Protein AF-A0A9D8MU40-F1 (afdb_monomer)

Structure (mmCIF, N/CA/C/O backbone):
data_AF-A0A9D8MU40-F1
#
_entry.id   AF-A0A9D8MU40-F1
#
loop_
_atom_site.group_PDB
_atom_site.id
_atom_site.type_symbol
_atom_site.label_atom_id
_atom_site.label_alt_id
_atom_site.label_comp_id
_atom_site.label_asym_id
_atom_site.label_entity_id
_atom_site.label_seq_id
_atom_site.pdbx_PDB_ins_code
_atom_site.Cartn_x
_atom_site.Cartn_y
_atom_site.Cartn_z
_atom_site.occupancy
_atom_site.B_iso_or_equiv
_atom_site.auth_seq_id
_atom_site.auth_comp_id
_atom_site.auth_asym_id
_atom_site.auth_atom_id
_atom_site.pdbx_PDB_model_num
ATOM 1 N N . MET A 1 1 ? 32.581 -1.972 -41.036 1.00 61.81 1 MET A N 1
ATOM 2 C CA . MET A 1 1 ? 31.828 -2.855 -40.117 1.00 61.81 1 MET A CA 1
ATOM 3 C C . MET A 1 1 ? 31.247 -4.004 -40.922 1.00 61.81 1 MET A C 1
ATOM 5 O O . MET A 1 1 ? 30.691 -3.738 -41.986 1.00 61.81 1 MET A O 1
ATOM 9 N N . ARG A 1 2 ? 31.433 -5.258 -40.494 1.00 82.25 2 ARG A N 1
ATOM 10 C CA . ARG A 1 2 ? 30.941 -6.423 -41.247 1.00 82.25 2 ARG A CA 1
ATOM 11 C C . ARG A 1 2 ? 29.418 -6.540 -41.102 1.00 82.25 2 ARG A C 1
ATOM 13 O O . ARG A 1 2 ? 28.824 -5.991 -40.175 1.00 82.25 2 ARG A O 1
ATOM 20 N N . ARG A 1 3 ? 28.762 -7.217 -42.053 1.00 74.69 3 ARG A N 1
ATOM 21 C CA . ARG A 1 3 ? 27.294 -7.396 -42.045 1.00 74.69 3 ARG A CA 1
ATOM 22 C C . ARG A 1 3 ? 26.814 -8.146 -40.797 1.00 74.69 3 ARG A C 1
ATOM 24 O O . ARG A 1 3 ? 25.729 -7.843 -40.306 1.00 74.69 3 ARG A O 1
ATOM 31 N N . ASP A 1 4 ? 27.625 -9.061 -40.281 1.00 78.75 4 ASP A N 1
ATOM 32 C CA . ASP A 1 4 ? 27.301 -9.854 -39.094 1.00 78.75 4 ASP A CA 1
ATOM 33 C C . ASP A 1 4 ? 27.403 -9.021 -37.808 1.00 78.75 4 ASP A C 1
ATOM 35 O O . ASP A 1 4 ? 26.445 -9.007 -37.035 1.00 78.75 4 ASP A O 1
ATOM 39 N N . ASP A 1 5 ? 28.425 -8.163 -37.680 1.00 86.00 5 ASP A N 1
ATOM 40 C CA . ASP A 1 5 ? 28.539 -7.179 -36.588 1.00 86.00 5 ASP A CA 1
ATOM 41 C C . ASP A 1 5 ? 27.276 -6.287 -36.486 1.00 86.00 5 ASP A C 1
ATOM 43 O O . ASP A 1 5 ? 26.797 -5.957 -35.398 1.00 86.00 5 ASP A O 1
ATOM 47 N N . LYS A 1 6 ? 26.685 -5.913 -37.635 1.00 91.12 6 LYS A N 1
ATOM 48 C CA . LYS A 1 6 ? 25.453 -5.101 -37.693 1.00 91.12 6 LYS A CA 1
ATOM 49 C C . LYS A 1 6 ? 24.221 -5.875 -37.227 1.00 91.12 6 LYS A C 1
ATOM 51 O O . LYS A 1 6 ? 23.345 -5.299 -36.581 1.00 91.12 6 LYS A O 1
ATOM 56 N N . LYS A 1 7 ? 24.130 -7.169 -37.542 1.00 93.12 7 LYS A N 1
ATOM 57 C CA . LYS A 1 7 ? 23.020 -8.021 -37.091 1.00 93.12 7 LYS A CA 1
ATOM 58 C C . LYS A 1 7 ? 23.075 -8.234 -35.583 1.00 93.12 7 LYS A C 1
ATOM 60 O O . LYS A 1 7 ? 22.051 -8.075 -34.920 1.00 93.12 7 LYS A O 1
ATOM 65 N N . GLU A 1 8 ? 24.253 -8.523 -35.042 1.00 95.81 8 GLU A N 1
ATOM 66 C CA . GLU A 1 8 ? 24.455 -8.685 -33.600 1.00 95.81 8 GLU A CA 1
ATOM 67 C C . GLU A 1 8 ? 24.127 -7.398 -32.841 1.00 95.81 8 GLU A C 1
ATOM 69 O O . GLU A 1 8 ? 23.409 -7.429 -31.839 1.00 95.81 8 GLU A O 1
ATOM 74 N N . GLN A 1 9 ? 24.566 -6.245 -33.356 1.00 95.75 9 GLN A N 1
ATOM 75 C CA . GLN A 1 9 ? 24.224 -4.943 -32.786 1.00 95.75 9 GLN A CA 1
ATOM 76 C C . GLN A 1 9 ? 22.703 -4.732 -32.720 1.00 95.75 9 GLN A C 1
ATOM 78 O O . GLN A 1 9 ? 22.182 -4.367 -31.665 1.00 95.75 9 GLN A O 1
ATOM 83 N N . LEU A 1 10 ? 21.976 -5.004 -33.809 1.00 97.50 10 LEU A N 1
ATOM 84 C CA . LEU A 1 10 ? 20.518 -4.855 -33.852 1.00 97.50 10 LEU A CA 1
ATOM 85 C C . LEU A 1 10 ? 19.799 -5.811 -32.892 1.00 97.50 10 LEU A C 1
ATOM 87 O O . LEU A 1 10 ? 18.838 -5.412 -32.233 1.00 97.50 10 LEU A O 1
ATOM 91 N N . GLN A 1 11 ? 20.253 -7.062 -32.785 1.00 97.81 11 GLN A N 1
ATOM 92 C CA . GLN A 1 11 ? 19.685 -8.023 -31.835 1.00 97.81 11 GLN A CA 1
ATOM 93 C C . GLN A 1 11 ? 19.878 -7.561 -30.391 1.00 97.81 11 GLN A C 1
ATOM 95 O O . GLN A 1 11 ? 18.945 -7.628 -29.586 1.00 97.81 11 GLN A O 1
ATOM 100 N N . ARG A 1 12 ? 21.068 -7.044 -30.078 1.00 98.19 12 ARG A N 1
ATOM 101 C CA . ARG A 1 12 ? 21.405 -6.550 -28.746 1.00 98.19 12 ARG A CA 1
ATOM 102 C C . ARG A 1 12 ? 20.566 -5.324 -28.376 1.00 98.19 12 ARG A C 1
ATOM 104 O O . ARG A 1 12 ? 19.992 -5.311 -27.291 1.00 98.19 12 ARG A O 1
ATOM 111 N N . ILE A 1 13 ? 20.405 -4.365 -29.294 1.00 98.44 13 ILE A N 1
ATOM 112 C CA . ILE A 1 13 ? 19.538 -3.188 -29.099 1.00 98.44 13 ILE A CA 1
ATOM 113 C C . ILE A 1 13 ? 18.088 -3.620 -28.864 1.00 98.44 13 ILE A C 1
ATOM 115 O O . ILE A 1 13 ? 17.499 -3.244 -27.859 1.00 98.44 13 ILE A O 1
ATOM 119 N N . ARG A 1 14 ? 17.529 -4.492 -29.715 1.00 98.44 14 ARG A N 1
ATOM 120 C CA . ARG A 1 14 ? 16.152 -4.995 -29.545 1.00 98.44 14 ARG A CA 1
ATOM 121 C C . ARG A 1 14 ? 15.943 -5.710 -28.213 1.00 98.44 14 ARG A C 1
ATOM 123 O O . ARG A 1 14 ? 14.857 -5.646 -27.647 1.00 98.44 14 ARG A O 1
ATOM 130 N N . LYS A 1 15 ? 16.952 -6.443 -27.733 1.00 98.62 15 LYS A N 1
ATOM 131 C CA . LYS A 1 15 ? 16.894 -7.093 -26.420 1.00 98.62 15 LYS A CA 1
ATOM 132 C C . LYS A 1 15 ? 16.844 -6.052 -25.303 1.00 98.62 15 LYS A C 1
ATOM 134 O O . LYS A 1 15 ? 16.014 -6.190 -24.412 1.00 98.62 15 LYS A O 1
ATOM 139 N N . MET A 1 16 ? 17.699 -5.033 -25.364 1.00 98.62 16 MET A N 1
ATOM 140 C CA . MET A 1 16 ? 17.722 -3.964 -24.365 1.00 98.62 16 MET A CA 1
ATOM 141 C C . MET A 1 16 ? 16.439 -3.132 -24.374 1.00 98.62 16 MET A C 1
ATOM 143 O O . MET A 1 16 ? 15.920 -2.860 -23.300 1.00 98.62 16 MET A O 1
ATOM 147 N N . GLU A 1 17 ? 15.867 -2.839 -25.543 1.00 98.62 17 GLU A N 1
ATOM 148 C CA . GLU A 1 17 ? 14.598 -2.106 -25.646 1.00 98.62 17 GLU A CA 1
ATOM 149 C C . GLU A 1 17 ? 13.465 -2.831 -24.910 1.00 98.62 17 GLU A C 1
ATOM 151 O O . GLU A 1 17 ? 12.789 -2.256 -24.064 1.00 98.62 17 GLU A O 1
ATOM 156 N N . ARG A 1 18 ? 13.339 -4.152 -25.106 1.00 98.69 18 ARG A N 1
ATOM 157 C CA . ARG A 1 18 ? 12.347 -4.954 -24.368 1.00 98.69 18 ARG A CA 1
ATOM 158 C C . ARG A 1 18 ? 12.572 -4.941 -22.856 1.00 98.69 18 ARG A C 1
ATOM 160 O O . ARG A 1 18 ? 11.615 -5.064 -22.093 1.00 98.69 18 ARG A O 1
ATOM 167 N N . HIS A 1 19 ? 13.823 -4.862 -22.401 1.00 98.69 19 HIS A N 1
ATOM 168 C CA . HIS A 1 19 ? 14.110 -4.709 -20.974 1.00 98.69 19 HIS A CA 1
ATOM 169 C C . HIS A 1 19 ? 13.702 -3.318 -20.484 1.00 98.69 19 HIS A C 1
ATOM 171 O O . HIS A 1 19 ? 13.044 -3.218 -19.450 1.00 98.69 19 HIS A O 1
ATOM 177 N N . PHE A 1 20 ? 14.037 -2.277 -21.246 1.00 98.62 20 PHE A N 1
ATOM 178 C CA . PHE A 1 20 ? 13.701 -0.895 -20.937 1.00 98.62 20 PHE A CA 1
ATOM 179 C C . PHE A 1 20 ? 12.189 -0.692 -20.815 1.00 98.62 20 PHE A C 1
ATOM 181 O O . PHE A 1 20 ? 11.729 -0.228 -19.777 1.00 98.62 20 PHE A O 1
ATOM 188 N N . GLU A 1 21 ? 11.400 -1.125 -21.799 1.00 98.75 21 GLU A N 1
ATOM 189 C CA . GLU A 1 21 ? 9.936 -1.002 -21.769 1.00 98.75 21 GLU A CA 1
ATOM 190 C C . GLU A 1 21 ? 9.325 -1.679 -20.533 1.00 98.75 21 GLU A C 1
ATOM 192 O O . GLU A 1 21 ? 8.485 -1.100 -19.838 1.00 98.75 21 GLU A O 1
ATOM 197 N N . ARG A 1 22 ? 9.781 -2.897 -20.211 1.00 98.69 22 ARG A N 1
ATOM 198 C CA . ARG A 1 22 ? 9.292 -3.649 -19.045 1.00 98.69 22 ARG A CA 1
ATOM 199 C C . ARG A 1 22 ? 9.611 -2.946 -17.730 1.00 98.69 22 ARG A C 1
ATOM 201 O O . ARG A 1 22 ? 8.741 -2.8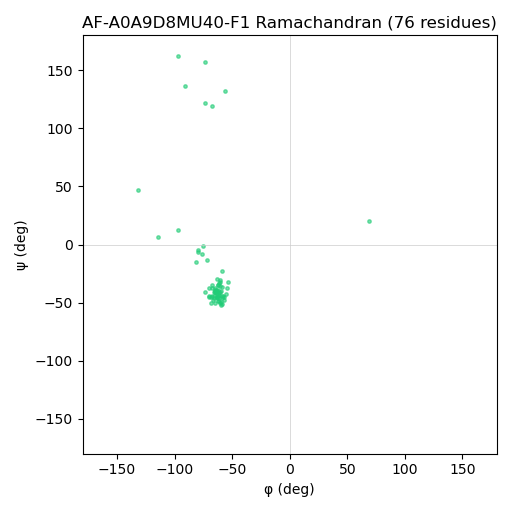77 -16.861 1.00 98.69 22 ARG A O 1
ATOM 208 N N . VAL A 1 23 ? 10.839 -2.453 -17.580 1.00 98.75 23 VAL A N 1
ATOM 209 C CA . VAL A 1 23 ? 11.277 -1.736 -16.375 1.00 98.75 23 VAL A CA 1
ATOM 210 C C . VAL A 1 23 ? 10.529 -0.413 -16.248 1.00 98.75 23 VAL A C 1
ATOM 212 O O . VAL A 1 23 ? 9.952 -0.147 -15.198 1.00 98.75 23 VAL A O 1
ATOM 215 N N . SER A 1 24 ? 10.444 0.368 -17.325 1.00 98.62 24 SER A N 1
ATOM 216 C CA . SER A 1 24 ? 9.730 1.647 -17.356 1.00 98.62 24 SER A CA 1
ATOM 217 C C . SER A 1 24 ? 8.257 1.491 -16.972 1.00 98.62 24 SER A C 1
ATOM 219 O O . SER A 1 24 ? 7.751 2.237 -16.133 1.00 98.62 24 SER A O 1
ATOM 221 N N . ALA A 1 25 ? 7.571 0.472 -17.500 1.00 98.62 25 ALA A N 1
ATOM 222 C CA . ALA A 1 25 ? 6.185 0.192 -17.131 1.00 98.62 25 ALA A CA 1
ATOM 223 C C . ALA A 1 25 ? 6.035 -0.208 -15.652 1.00 98.62 25 ALA A C 1
ATOM 225 O O . ALA A 1 25 ? 5.069 0.190 -15.000 1.00 98.62 25 ALA A O 1
ATOM 226 N N . ALA A 1 26 ? 6.972 -0.990 -15.106 1.00 98.75 26 ALA A N 1
ATOM 227 C CA . ALA A 1 26 ? 6.951 -1.376 -13.696 1.00 98.75 26 ALA A CA 1
ATOM 228 C C . ALA A 1 26 ? 7.197 -0.178 -12.767 1.00 98.75 26 ALA A C 1
ATOM 230 O O . ALA A 1 26 ? 6.457 -0.003 -11.801 1.00 98.75 26 ALA A O 1
ATOM 231 N N . LEU A 1 27 ? 8.175 0.673 -13.091 1.00 98.69 27 LEU A N 1
ATOM 232 C CA . LEU A 1 27 ? 8.487 1.875 -12.317 1.00 98.69 27 LEU A CA 1
ATOM 233 C C . LEU A 1 27 ? 7.336 2.880 -12.331 1.00 98.69 27 LEU A C 1
ATOM 235 O O . LEU A 1 27 ? 7.007 3.433 -11.285 1.00 98.69 27 LEU A O 1
ATOM 239 N N . LYS A 1 28 ? 6.671 3.064 -13.479 1.00 98.56 28 L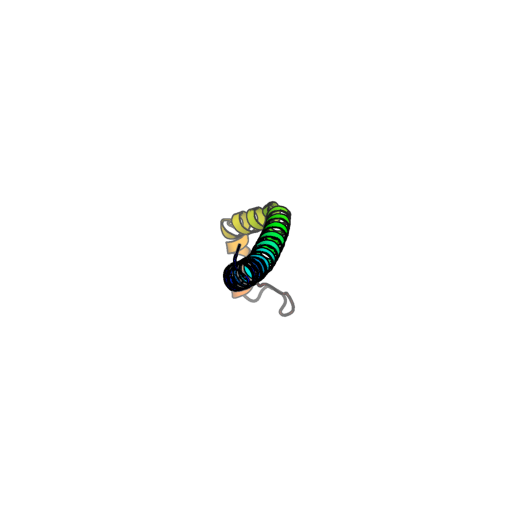YS A N 1
ATOM 240 C CA . LYS A 1 28 ? 5.483 3.920 -13.567 1.00 98.56 28 LYS A CA 1
ATOM 241 C C . LYS A 1 28 ? 4.370 3.431 -12.637 1.00 98.56 28 LYS A C 1
ATOM 243 O O . LYS A 1 28 ? 3.873 4.208 -11.828 1.00 98.56 28 LYS A O 1
ATOM 248 N N . ARG A 1 29 ? 4.037 2.136 -12.688 1.00 98.62 29 ARG A N 1
ATOM 249 C CA . ARG A 1 29 ? 3.022 1.545 -11.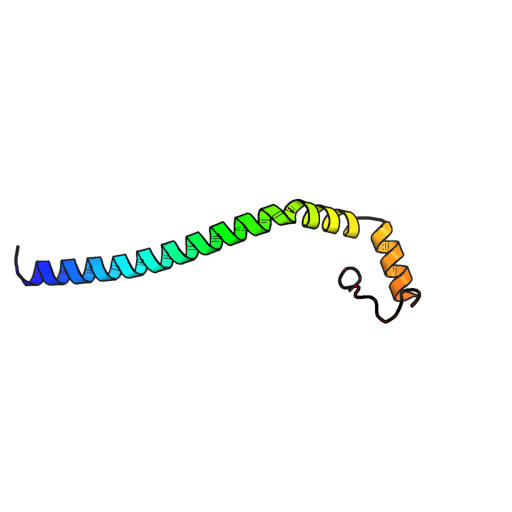798 1.00 98.62 29 ARG A CA 1
ATOM 250 C C . ARG A 1 29 ? 3.393 1.680 -10.323 1.00 98.62 29 ARG A C 1
ATOM 252 O O . ARG A 1 29 ? 2.526 1.977 -9.510 1.00 98.62 29 ARG A O 1
ATOM 259 N N . LEU A 1 30 ? 4.665 1.478 -9.977 1.00 98.62 30 LEU A N 1
ATOM 260 C CA . LEU A 1 30 ? 5.141 1.658 -8.606 1.00 98.62 30 LEU A CA 1
ATOM 261 C C . LEU A 1 30 ? 4.991 3.113 -8.153 1.00 98.62 30 LEU A C 1
ATOM 263 O O . LEU A 1 30 ? 4.497 3.360 -7.059 1.00 98.62 30 LEU A O 1
ATOM 267 N N . SER A 1 31 ? 5.372 4.073 -8.996 1.00 98.50 31 SER A N 1
ATOM 268 C CA . SER A 1 31 ? 5.238 5.495 -8.681 1.00 98.50 31 SER A CA 1
ATOM 269 C C . SER A 1 31 ? 3.778 5.902 -8.473 1.00 98.50 31 SER A C 1
ATOM 271 O O . SER A 1 31 ? 3.485 6.636 -7.535 1.00 98.50 31 SER A O 1
ATOM 273 N N . GLU A 1 32 ? 2.861 5.411 -9.309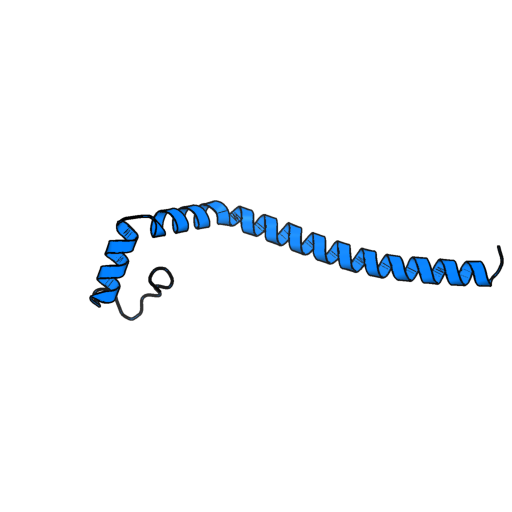 1.00 98.50 32 GLU A N 1
ATOM 274 C CA . GLU A 1 32 ? 1.420 5.644 -9.155 1.00 98.50 32 GLU A CA 1
ATOM 275 C C . GLU A 1 32 ? 0.870 4.999 -7.872 1.00 98.50 32 GLU A C 1
ATOM 277 O O . GLU A 1 32 ? 0.061 5.603 -7.171 1.00 98.50 32 GLU A O 1
ATOM 282 N N . ALA A 1 33 ? 1.327 3.791 -7.529 1.00 98.50 33 ALA A N 1
ATOM 283 C CA . ALA A 1 33 ? 0.939 3.120 -6.290 1.00 98.50 33 ALA A CA 1
ATOM 284 C C . ALA A 1 33 ? 1.448 3.863 -5.046 1.00 98.50 33 ALA A C 1
ATOM 286 O O . ALA A 1 33 ? 0.702 4.017 -4.084 1.00 98.50 33 ALA A O 1
ATOM 287 N N . LEU A 1 34 ? 2.685 4.370 -5.075 1.00 98.50 34 LEU A N 1
ATOM 288 C CA . LEU A 1 34 ? 3.249 5.175 -3.988 1.00 98.50 34 LEU A CA 1
ATOM 289 C C . LEU A 1 34 ? 2.508 6.503 -3.810 1.00 98.50 34 LEU A C 1
ATOM 291 O O . LEU A 1 34 ? 2.301 6.927 -2.676 1.00 98.50 34 LEU A O 1
ATOM 295 N N . ALA A 1 35 ? 2.076 7.140 -4.902 1.00 98.38 35 ALA A N 1
ATOM 296 C CA . ALA A 1 35 ? 1.254 8.345 -4.825 1.00 98.38 35 ALA A CA 1
ATOM 297 C C . ALA A 1 35 ? -0.079 8.065 -4.112 1.00 98.38 35 ALA A C 1
ATOM 299 O O . ALA A 1 35 ? -0.401 8.743 -3.142 1.00 98.38 35 ALA A O 1
ATOM 300 N N . LYS A 1 36 ? -0.786 6.997 -4.500 1.00 98.06 36 LYS A N 1
ATOM 301 C CA . LYS A 1 36 ? -2.028 6.569 -3.830 1.00 98.06 36 LYS A CA 1
ATOM 302 C C . LYS A 1 36 ? -1.810 6.171 -2.372 1.00 98.06 36 LYS A C 1
ATOM 304 O O . LYS A 1 36 ? -2.623 6.486 -1.516 1.00 98.06 36 LYS A O 1
ATOM 309 N N . TYR A 1 37 ? -0.700 5.498 -2.071 1.00 97.94 37 TYR A N 1
ATOM 310 C CA . TYR A 1 37 ? -0.335 5.161 -0.695 1.00 97.94 37 TYR A CA 1
ATOM 311 C C . TYR A 1 37 ? -0.112 6.416 0.160 1.00 97.94 37 TYR A C 1
ATOM 313 O O . TYR A 1 37 ? -0.456 6.432 1.341 1.00 97.94 37 TYR A O 1
ATOM 321 N N . LYS A 1 38 ? 0.436 7.482 -0.439 1.00 97.94 38 LYS A N 1
ATOM 322 C CA . LYS A 1 38 ? 0.608 8.774 0.226 1.00 97.94 38 LYS A CA 1
ATOM 323 C C . LYS A 1 38 ? -0.733 9.453 0.527 1.00 97.94 38 LYS A C 1
ATOM 325 O O . LYS A 1 38 ? -0.863 10.058 1.583 1.00 97.94 38 LYS A O 1
ATOM 330 N N . GLU A 1 39 ? -1.709 9.338 -0.372 1.00 98.12 39 GLU A N 1
ATOM 331 C CA . GLU A 1 39 ? -3.052 9.914 -0.192 1.00 98.12 39 GLU A CA 1
ATOM 332 C C . GLU A 1 39 ? -3.800 9.313 1.007 1.00 98.12 39 GLU A C 1
ATOM 334 O O . GLU A 1 39 ? -4.567 10.017 1.648 1.00 98.12 39 GLU A O 1
ATOM 339 N N . VAL A 1 40 ? -3.537 8.048 1.354 1.00 98.25 40 VAL A N 1
ATOM 340 C CA . VAL A 1 40 ? -4.202 7.348 2.472 1.00 98.25 40 VAL A CA 1
ATOM 341 C C . VAL A 1 40 ? -3.395 7.350 3.779 1.00 98.25 40 VAL A C 1
ATOM 343 O O . VAL A 1 40 ? -3.704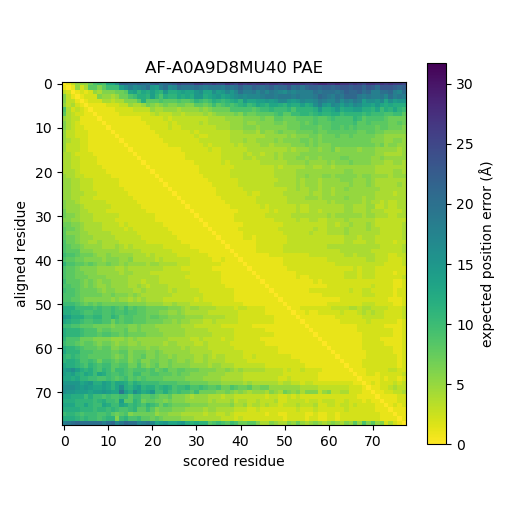 6.587 4.691 1.00 98.25 40 VAL A O 1
ATOM 346 N N . GLN A 1 41 ? -2.333 8.160 3.898 1.00 98.12 41 GLN A N 1
ATOM 347 C CA . GLN A 1 41 ? -1.506 8.176 5.119 1.00 98.12 41 GLN A CA 1
ATOM 348 C C . GLN A 1 41 ? -2.281 8.635 6.356 1.00 98.12 41 GLN A C 1
ATOM 350 O O . GLN A 1 41 ? -2.112 8.043 7.418 1.00 98.12 41 GLN A O 1
ATOM 355 N N . GLU A 1 42 ? -3.148 9.639 6.213 1.00 98.06 42 GLU A N 1
ATOM 356 C CA . GLU A 1 42 ? -3.970 10.135 7.324 1.00 98.06 42 GLU A CA 1
ATOM 357 C C . GLU A 1 42 ? -4.952 9.056 7.810 1.00 98.06 42 GLU A C 1
ATOM 359 O O . GLU A 1 42 ? -5.097 8.847 9.013 1.00 98.06 42 GLU A O 1
ATOM 364 N N . ASP A 1 43 ? -5.549 8.291 6.888 1.00 98.50 43 ASP A N 1
ATOM 365 C CA . ASP A 1 43 ? -6.419 7.158 7.229 1.00 98.50 43 ASP A CA 1
ATOM 366 C C . ASP A 1 43 ? -5.645 6.043 7.951 1.00 98.50 43 ASP A C 1
ATOM 368 O O . ASP A 1 43 ? -6.139 5.456 8.916 1.00 98.50 43 ASP A O 1
ATOM 372 N N . ILE A 1 44 ? -4.414 5.751 7.514 1.00 98.25 44 ILE A N 1
ATOM 373 C CA . ILE A 1 44 ? -3.531 4.775 8.170 1.00 98.25 44 ILE A CA 1
ATOM 374 C C . ILE A 1 44 ? -3.201 5.222 9.600 1.00 98.25 44 ILE A C 1
ATOM 376 O O . ILE A 1 44 ? -3.255 4.407 10.524 1.00 98.25 44 ILE A O 1
ATOM 380 N N . GLU A 1 45 ? -2.885 6.500 9.803 1.00 98.25 45 GLU A N 1
ATOM 381 C CA . GLU A 1 45 ? -2.603 7.064 11.125 1.00 98.25 45 GLU A CA 1
ATOM 382 C C . GLU A 1 45 ? -3.838 7.041 12.036 1.00 98.25 45 GLU A C 1
ATOM 384 O O . GLU A 1 45 ? -3.737 6.662 13.209 1.00 98.25 45 GLU A O 1
ATOM 389 N N . ALA A 1 46 ? -5.014 7.364 11.492 1.00 98.38 46 ALA A N 1
ATOM 390 C CA . ALA A 1 46 ? -6.279 7.280 12.211 1.00 98.38 46 ALA A CA 1
ATOM 391 C C . ALA A 1 46 ? -6.576 5.840 12.655 1.00 98.38 46 ALA A C 1
ATOM 393 O O . ALA A 1 46 ? -6.892 5.609 13.824 1.00 98.38 46 ALA A O 1
ATOM 394 N N . LEU A 1 47 ? -6.407 4.858 11.761 1.00 98.38 47 LEU A N 1
ATOM 395 C CA . LEU A 1 47 ? -6.578 3.439 12.088 1.00 98.38 47 LEU A CA 1
ATOM 396 C C . LEU A 1 47 ? -5.567 2.974 13.140 1.00 98.38 47 LEU A C 1
ATOM 398 O O . LEU A 1 47 ? -5.951 2.330 14.113 1.00 98.38 47 LEU A O 1
ATOM 402 N N . SER A 1 48 ? -4.289 3.325 12.985 1.00 97.75 48 SER A N 1
ATOM 403 C CA . SER A 1 48 ? -3.248 2.993 13.963 1.00 97.75 48 SER A CA 1
ATOM 404 C C . SER A 1 48 ? -3.569 3.563 15.346 1.00 97.75 48 SER A C 1
ATOM 406 O O . SER A 1 48 ? -3.446 2.863 16.352 1.00 97.75 48 SER A O 1
ATOM 408 N N . SER A 1 49 ? -4.012 4.820 15.405 1.00 98.31 49 SER A N 1
ATOM 409 C CA . SER A 1 49 ? -4.410 5.465 16.658 1.00 98.31 49 SER A CA 1
ATOM 410 C C . SER A 1 49 ? -5.636 4.791 17.272 1.00 98.31 49 SER A C 1
ATOM 412 O O . SER A 1 49 ? -5.668 4.565 18.481 1.00 98.31 49 SER A O 1
ATOM 414 N N . TYR A 1 50 ? -6.621 4.420 16.447 1.00 98.50 50 TYR A N 1
ATOM 415 C CA . TYR A 1 50 ? -7.819 3.712 16.889 1.00 98.50 50 TYR A CA 1
ATOM 416 C C . TYR A 1 50 ? -7.470 2.372 17.539 1.00 98.50 50 TYR A C 1
ATOM 418 O O . TYR A 1 50 ? -7.838 2.160 18.695 1.00 98.50 50 TYR A O 1
ATOM 426 N N . TYR A 1 51 ? -6.686 1.521 16.870 1.00 97.81 51 TYR A N 1
ATOM 427 C CA . TYR A 1 51 ? -6.260 0.227 17.417 1.00 97.81 51 TYR A CA 1
ATOM 428 C C . TYR A 1 51 ? -5.442 0.350 18.712 1.00 97.81 51 TYR A C 1
ATOM 430 O O . TYR A 1 51 ? -5.513 -0.522 19.574 1.00 97.81 51 TYR A O 1
ATOM 438 N N . GLY A 1 52 ? -4.686 1.439 18.882 1.00 94.12 52 GLY A N 1
ATOM 439 C CA . GLY A 1 52 ? -3.941 1.717 20.113 1.00 94.12 52 GLY A CA 1
ATOM 440 C C . GLY A 1 52 ? -4.780 2.293 21.261 1.00 94.12 52 GLY A C 1
ATOM 441 O O . GLY A 1 52 ? -4.260 2.476 22.362 1.00 94.12 52 GLY A O 1
ATOM 442 N N . SER A 1 53 ? -6.055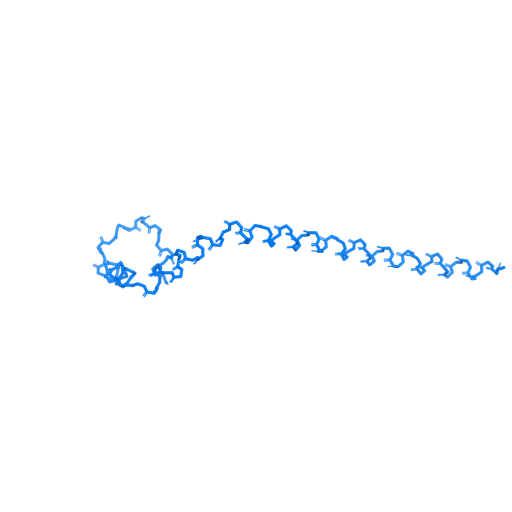 2.609 21.027 1.00 97.88 53 SER A N 1
ATOM 443 C CA . SER A 1 53 ? -6.886 3.374 21.960 1.00 97.88 53 SER A CA 1
ATOM 444 C C . SER A 1 53 ? -7.771 2.505 22.858 1.00 97.88 53 SER A C 1
ATOM 446 O O . SER A 1 53 ? -8.096 1.355 22.560 1.00 97.88 53 SER A O 1
ATOM 448 N N . ASP A 1 54 ? -8.261 3.103 23.946 1.00 98.12 54 ASP A N 1
ATOM 449 C CA . ASP A 1 54 ? -9.319 2.500 24.763 1.00 98.12 54 ASP A CA 1
ATOM 450 C C . ASP A 1 54 ? -10.693 2.506 24.071 1.00 98.12 54 ASP A C 1
ATOM 452 O O . ASP A 1 54 ? -11.603 1.821 24.536 1.00 98.12 54 ASP A O 1
ATOM 456 N N . LEU A 1 55 ? -10.865 3.260 22.975 1.00 97.94 55 LEU A N 1
ATOM 457 C CA . LEU A 1 55 ? -12.099 3.233 22.184 1.00 97.94 55 LEU A CA 1
ATOM 458 C C . LEU A 1 55 ? -12.244 1.888 21.480 1.00 97.94 55 LEU A C 1
ATOM 460 O O . LEU A 1 55 ? -13.255 1.222 21.672 1.00 97.94 55 LEU A O 1
ATOM 464 N N . TRP A 1 56 ? -11.198 1.438 20.782 1.00 98.31 56 TRP A N 1
ATOM 465 C CA . TRP A 1 56 ? -11.205 0.129 20.129 1.00 98.31 56 TRP A CA 1
ATOM 466 C C . TRP A 1 56 ? -11.511 -1.001 21.118 1.00 98.31 56 TRP A C 1
ATOM 468 O O . TRP A 1 56 ? -12.349 -1.848 20.833 1.00 98.31 56 TRP A O 1
ATOM 478 N N . LYS A 1 57 ? -10.931 -0.973 22.328 1.00 97.62 57 LYS A N 1
ATOM 479 C CA . LYS A 1 57 ? -11.219 -1.984 23.366 1.00 97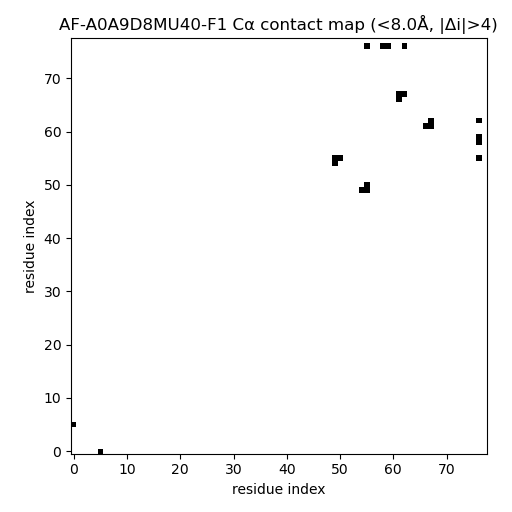.62 57 LYS A CA 1
ATOM 480 C C . LYS A 1 57 ? -12.697 -2.022 23.759 1.00 97.62 57 LYS A C 1
ATOM 482 O O . LYS A 1 57 ? -13.245 -3.096 23.989 1.00 97.62 57 LYS A O 1
ATOM 487 N N . LYS A 1 58 ? -13.338 -0.854 23.871 1.00 98.31 58 LYS A N 1
ATOM 488 C CA . LYS A 1 58 ? -14.766 -0.750 24.210 1.00 98.31 58 LYS A CA 1
ATOM 489 C C . LYS A 1 58 ? -15.642 -1.243 23.069 1.00 98.31 58 LYS A C 1
ATOM 491 O O . LYS A 1 58 ? -16.581 -1.992 23.320 1.00 98.31 58 LYS A O 1
ATOM 496 N N . ASP A 1 59 ? -15.320 -0.842 21.846 1.00 98.31 59 ASP A N 1
ATOM 497 C CA . ASP A 1 59 ? -16.060 -1.246 20.653 1.00 98.31 59 ASP A CA 1
ATOM 498 C C . ASP A 1 59 ? -15.947 -2.760 20.431 1.00 98.31 59 ASP A C 1
ATOM 500 O O . ASP A 1 59 ? -16.950 -3.417 20.165 1.00 98.31 59 ASP A O 1
ATOM 504 N N . PHE A 1 60 ? -14.755 -3.326 20.640 1.00 97.81 60 PHE A N 1
ATOM 505 C CA . PHE A 1 60 ? -14.507 -4.765 20.592 1.00 97.81 60 PHE A CA 1
ATOM 506 C C . PHE A 1 60 ? -15.310 -5.520 21.660 1.00 97.81 60 PHE A C 1
ATOM 508 O O . PHE A 1 60 ? -16.029 -6.459 21.340 1.00 97.81 60 PHE A O 1
ATOM 515 N N . ALA A 1 61 ? -15.293 -5.066 22.918 1.00 98.00 61 ALA A N 1
ATOM 516 C CA . ALA A 1 61 ? -16.094 -5.687 23.977 1.00 98.00 61 ALA A CA 1
ATOM 517 C C . ALA A 1 61 ? -17.611 -5.594 23.708 1.00 98.00 61 ALA A C 1
ATOM 519 O O . ALA A 1 61 ? -18.365 -6.508 24.044 1.00 98.00 61 ALA A O 1
ATOM 520 N N . ALA A 1 62 ? -18.077 -4.498 23.099 1.00 97.94 62 ALA A N 1
ATOM 521 C CA . ALA A 1 62 ? -19.471 -4.355 22.685 1.00 97.94 62 ALA A CA 1
ATOM 522 C C . ALA A 1 62 ? -19.836 -5.328 21.553 1.00 97.94 62 ALA A C 1
ATOM 524 O O . ALA A 1 62 ? -20.962 -5.833 21.519 1.00 97.94 62 ALA A O 1
ATOM 525 N N . ASP A 1 63 ? -18.891 -5.603 20.654 1.00 97.50 63 ASP A N 1
ATOM 526 C CA . ASP A 1 63 ? -19.043 -6.612 19.613 1.00 97.50 63 ASP A CA 1
ATOM 527 C C . ASP A 1 63 ? -19.172 -8.019 20.203 1.00 97.50 63 ASP A C 1
ATOM 529 O O . ASP A 1 63 ? -20.146 -8.719 19.922 1.00 97.50 63 ASP A O 1
ATOM 533 N N . GLU A 1 64 ? -18.260 -8.390 21.108 1.00 96.38 64 GLU A N 1
ATOM 534 C CA . GLU A 1 64 ? -18.282 -9.680 21.809 1.00 96.38 64 GLU A CA 1
ATOM 535 C C . GLU A 1 64 ? -19.559 -9.876 22.638 1.00 96.38 64 GLU A C 1
ATOM 537 O O . GLU A 1 64 ? -20.106 -10.977 22.709 1.00 96.38 64 GLU A O 1
ATOM 542 N N . ALA A 1 65 ? -20.080 -8.800 23.230 1.00 97.38 65 ALA A N 1
ATOM 543 C CA . ALA A 1 65 ? -21.336 -8.812 23.973 1.00 97.38 65 ALA A CA 1
ATOM 544 C C . ALA A 1 65 ? -22.592 -8.861 23.075 1.00 97.38 65 ALA A C 1
ATOM 546 O O . ALA A 1 65 ? -23.712 -8.883 23.590 1.00 97.38 65 ALA A O 1
ATOM 547 N N . GLY A 1 66 ? -22.441 -8.855 21.744 1.00 96.50 66 GLY A N 1
ATOM 548 C CA . GLY A 1 66 ? -23.555 -8.884 20.794 1.00 96.50 66 GLY A CA 1
ATOM 549 C C . GLY A 1 66 ? -24.386 -7.597 20.771 1.00 96.50 66 GLY A C 1
ATOM 550 O O . GLY A 1 66 ? -25.536 -7.614 20.331 1.00 96.50 66 GLY A O 1
ATOM 551 N N . LEU A 1 67 ? -23.825 -6.480 21.248 1.00 97.75 67 LEU A N 1
ATOM 552 C CA . LEU A 1 67 ? -24.518 -5.190 21.346 1.00 97.75 67 LEU A CA 1
ATOM 553 C C . LEU A 1 67 ? -24.536 -4.426 20.015 1.00 97.75 67 LEU A C 1
ATOM 555 O O . LEU A 1 67 ? -25.306 -3.479 19.850 1.00 97.75 67 LEU A O 1
ATOM 55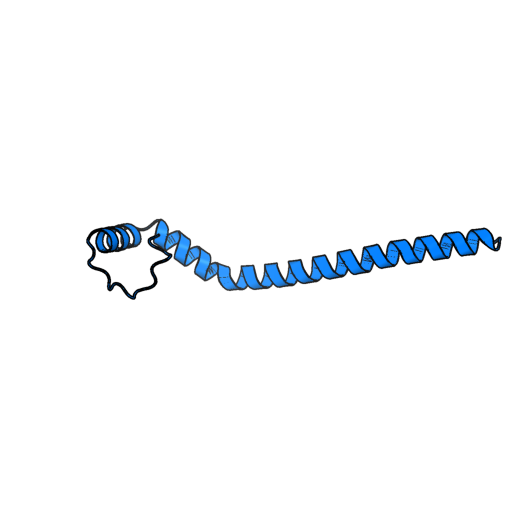9 N N . LEU A 1 68 ? -23.695 -4.827 19.059 1.00 96.50 68 LEU A N 1
ATOM 560 C CA . LEU A 1 68 ? -23.582 -4.189 17.751 1.00 96.50 68 LEU A CA 1
ATOM 561 C C . LEU A 1 68 ? -24.533 -4.832 16.713 1.00 96.50 68 LEU A C 1
ATOM 563 O O . LEU A 1 68 ? -24.591 -6.062 16.611 1.00 96.50 68 LEU A O 1
ATOM 567 N N . PRO A 1 69 ? -25.240 -4.041 15.875 1.00 96.81 69 PRO A N 1
ATOM 568 C CA . PRO A 1 69 ? -26.231 -4.555 14.921 1.00 96.81 69 PRO A CA 1
ATOM 569 C C . PRO A 1 69 ? -25.653 -5.605 13.970 1.00 96.81 69 PRO A C 1
ATOM 571 O O . PRO A 1 69 ? -24.629 -5.345 13.350 1.00 96.81 69 PRO A O 1
ATOM 574 N N . GLN A 1 70 ? -26.313 -6.751 13.768 1.00 90.31 70 GLN A N 1
ATOM 575 C CA . GLN A 1 70 ? -25.782 -7.864 12.952 1.00 90.31 70 GLN A CA 1
ATOM 576 C C . GLN A 1 70 ? -25.358 -7.466 11.521 1.00 90.31 70 GLN A C 1
ATOM 578 O O . GLN A 1 70 ? -24.386 -8.004 11.001 1.00 90.31 70 GLN A O 1
ATOM 583 N N . GLY A 1 71 ? -26.027 -6.489 10.897 1.00 93.62 71 GLY A N 1
ATOM 584 C CA . GLY A 1 71 ? -25.702 -6.010 9.544 1.00 93.62 71 GLY A CA 1
ATOM 585 C C . GLY A 1 71 ? -24.514 -5.041 9.442 1.00 93.62 71 GLY A C 1
ATOM 586 O O . GLY A 1 71 ? -24.140 -4.658 8.333 1.00 93.62 71 GLY A O 1
ATOM 587 N N . LEU A 1 72 ? -23.924 -4.615 10.564 1.00 96.38 72 LEU A N 1
ATOM 588 C CA . LEU A 1 72 ? -22.796 -3.685 10.566 1.00 96.38 72 LEU A CA 1
ATOM 589 C C . LEU A 1 72 ? -21.511 -4.388 10.102 1.00 96.38 72 LEU A C 1
ATOM 591 O O . LEU A 1 72 ? -21.054 -5.348 10.731 1.00 96.38 72 LEU A O 1
ATOM 595 N N . LYS A 1 73 ? -20.897 -3.873 9.027 1.00 95.69 73 LYS A N 1
ATOM 596 C CA . LYS A 1 73 ? -19.538 -4.261 8.629 1.00 95.69 73 LYS A CA 1
ATOM 597 C C . LYS A 1 73 ? -18.555 -3.749 9.676 1.00 95.69 73 LYS A C 1
ATOM 599 O O . LYS A 1 73 ? -18.441 -2.543 9.867 1.00 95.69 73 LYS A O 1
ATOM 604 N N . ARG A 1 74 ? -17.830 -4.666 10.308 1.00 95.50 74 ARG A N 1
ATOM 605 C CA . ARG A 1 74 ? -16.932 -4.373 11.431 1.00 95.50 74 ARG A CA 1
ATOM 606 C C . ARG A 1 74 ? -15.556 -5.008 11.248 1.00 95.50 74 ARG A C 1
ATOM 608 O O . ARG A 1 74 ? -15.016 -5.621 12.152 1.00 95.50 74 ARG A O 1
ATOM 615 N N . GLY A 1 75 ? -14.975 -4.855 10.057 1.00 96.06 75 GLY A N 1
ATOM 616 C CA . GLY A 1 75 ? -13.642 -5.406 9.766 1.00 96.06 75 GLY A CA 1
ATOM 617 C C . GLY A 1 75 ? -12.544 -4.888 10.703 1.00 96.06 75 GLY A C 1
ATOM 618 O O . GLY A 1 75 ? -11.543 -5.561 10.886 1.00 96.06 75 GLY A O 1
ATOM 619 N N . VAL A 1 76 ? -12.752 -3.723 11.327 1.00 96.88 76 VAL A N 1
ATOM 620 C CA . VAL A 1 76 ? -11.847 -3.154 12.341 1.00 96.88 76 VAL A CA 1
ATOM 621 C C . VAL A 1 76 ? -11.947 -3.829 13.718 1.00 96.88 76 VAL A C 1
ATOM 623 O O . VAL A 1 76 ? -11.156 -3.526 14.605 1.00 96.88 76 VAL A O 1
ATOM 626 N N . LEU A 1 77 ? -12.925 -4.717 13.912 1.00 96.19 77 LEU A N 1
ATOM 627 C CA . LEU A 1 77 ? -13.144 -5.494 15.139 1.00 96.19 77 LEU A CA 1
ATOM 628 C C . LEU A 1 77 ? -12.939 -7.004 14.908 1.00 96.19 77 LEU A C 1
ATOM 630 O O . LEU A 1 77 ? -13.254 -7.796 15.787 1.00 96.19 77 LEU A O 1
ATOM 634 N N . SER A 1 78 ? -12.480 -7.403 13.713 1.00 85.12 78 SER A N 1
ATOM 635 C CA . SER A 1 78 ? -12.235 -8.809 13.343 1.00 85.12 78 SER A CA 1
ATOM 636 C C . SER A 1 78 ? -10.844 -9.294 13.734 1.00 85.12 78 SER A C 1
ATOM 638 O O . SER A 1 78 ? -9.919 -8.453 13.784 1.00 85.12 78 SER A O 1
#

Radius of gyration: 26.86 Å; Cα contacts (8 Å, |Δi|>4): 11; chains: 1; bounding box: 58×20×67 Å

Solvent-accessible surface area (backbone atoms only — not comparable to full-atom values): 4574 Å² total; per-residue (Å²): 133,59,75,63,62,53,51,53,50,51,53,52,49,56,53,50,49,56,50,48,56,53,50,52,54,51,50,51,52,50,53,55,50,52,53,56,54,58,74,45,45,66,59,50,51,53,50,53,50,40,72,74,34,74,61,41,57,51,55,42,53,36,49,77,69,63,73,54,66,88,86,62,89,53,77,93,67,108

Mean predicted aligned error: 4.81 Å

Foldseek 3Di:
DDPVVVVVVVVVVVVVVVVVVVVVVVVVVVVVVVVVVVVCVVVVVVLVVCVVDVNLVVVLVCVVVVVDDPPDDPPSND

Secondary structure (DSSP, 8-state):
--HHHHHHHHHHHHHHHHHHHHHHHHHHHHHHHHHHHHHTHHHHHHHHHHHTSHHHHHHHHHHHTT-S-TT---GGG-

pLDDT: mean 96.03, std 5.88, range [61.81, 98.75]

Sequence (78 aa):
MRRDDKKEQLQRIRKMERHFERVSAALKRLSEALAKYKEVQEDIEALSSYYGS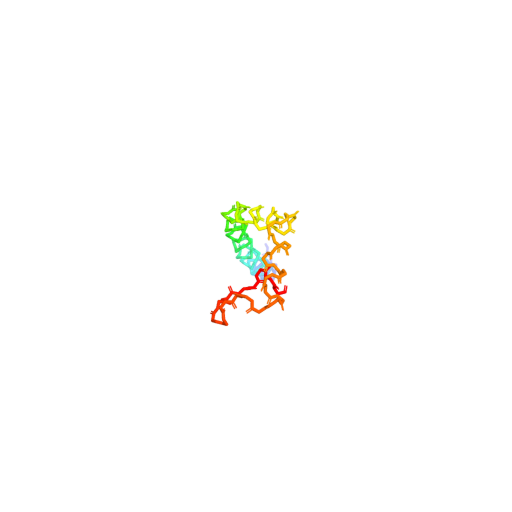DLWKKDFAADEAGLLPQGLKRGVLS